Protein AF-A0A7L4LMI0-F1 (afdb_monomer_lite)

Structure (mmCIF, N/CA/C/O backbone):
data_AF-A0A7L4LMI0-F1
#
_entry.id   AF-A0A7L4LMI0-F1
#
loop_
_atom_site.group_PDB
_atom_site.id
_atom_site.type_symbol
_atom_site.label_atom_id
_atom_site.label_alt_id
_atom_site.label_comp_id
_atom_site.label_asym_id
_atom_site.label_entity_id
_atom_site.label_seq_id
_atom_site.pdbx_PDB_ins_code
_atom_site.Cartn_x
_atom_site.Cartn_y
_atom_site.Cartn_z
_atom_site.occupancy
_atom_site.B_iso_or_equiv
_atom_site.auth_seq_id
_atom_site.auth_comp_id
_atom_site.auth_asym_id
_atom_site.auth_atom_id
_atom_site.pdbx_PDB_model_num
ATOM 1 N N . GLY A 1 1 ? 59.676 -3.933 -32.676 1.00 44.56 1 GLY A N 1
ATOM 2 C CA . GLY A 1 1 ? 58.873 -3.847 -31.445 1.00 44.56 1 GLY A CA 1
ATOM 3 C C . GLY A 1 1 ? 57.513 -3.293 -31.792 1.00 44.56 1 GLY A C 1
ATOM 4 O O . GLY A 1 1 ? 57.460 -2.234 -32.392 1.00 44.56 1 GLY A O 1
ATOM 5 N N . ALA A 1 2 ? 56.445 -4.019 -31.471 1.00 40.88 2 ALA A N 1
ATOM 6 C CA . ALA A 1 2 ? 55.072 -3.520 -31.515 1.00 40.88 2 ALA A CA 1
ATOM 7 C C . ALA A 1 2 ? 54.235 -4.390 -30.564 1.00 40.88 2 ALA A C 1
ATOM 9 O O . ALA A 1 2 ? 53.852 -5.507 -30.903 1.00 40.88 2 ALA A O 1
ATOM 10 N N . GLY A 1 3 ? 54.050 -3.921 -29.329 1.00 42.78 3 GLY A N 1
ATOM 11 C CA . GLY A 1 3 ? 53.173 -4.554 -28.347 1.00 42.78 3 GLY A CA 1
ATOM 12 C C . GLY A 1 3 ? 51.749 -4.038 -28.526 1.00 42.78 3 GLY A C 1
ATOM 13 O O . GLY A 1 3 ? 51.513 -2.842 -28.385 1.00 42.78 3 GLY A O 1
ATOM 14 N N . SER A 1 4 ? 50.814 -4.933 -28.849 1.00 49.94 4 SER A N 1
ATOM 15 C CA . SER A 1 4 ? 49.375 -4.635 -28.869 1.00 49.94 4 SER A CA 1
ATOM 16 C C . SER A 1 4 ? 48.861 -4.319 -27.456 1.00 49.94 4 SER A C 1
ATOM 18 O O . SER A 1 4 ? 49.216 -5.044 -26.519 1.00 49.94 4 SER A O 1
ATOM 20 N N . PRO A 1 5 ? 47.997 -3.304 -27.267 1.00 54.97 5 PRO A N 1
ATOM 21 C CA . PRO A 1 5 ? 47.367 -3.062 -25.979 1.00 54.97 5 PRO A CA 1
ATOM 22 C C . PRO A 1 5 ? 46.289 -4.126 -25.748 1.00 54.97 5 PRO A C 1
ATOM 24 O O . PRO A 1 5 ? 45.296 -4.199 -26.469 1.00 54.97 5 PRO A O 1
ATOM 27 N N . ARG A 1 6 ? 46.496 -4.982 -24.740 1.00 55.88 6 ARG A N 1
ATOM 28 C CA . ARG A 1 6 ? 45.463 -5.905 -24.255 1.00 55.88 6 ARG A CA 1
ATOM 29 C C . ARG A 1 6 ? 44.271 -5.081 -23.772 1.00 55.88 6 ARG A C 1
ATOM 31 O O . ARG A 1 6 ? 44.407 -4.295 -22.834 1.00 55.88 6 ARG A O 1
ATOM 38 N N . GLY A 1 7 ? 43.123 -5.277 -24.416 1.00 49.50 7 GLY A N 1
ATOM 39 C CA . GLY A 1 7 ? 41.838 -4.780 -23.944 1.00 49.50 7 GLY A CA 1
ATOM 40 C C . GLY A 1 7 ? 41.611 -5.230 -22.505 1.00 49.50 7 GLY A C 1
ATOM 41 O O . GLY A 1 7 ? 41.769 -6.405 -22.170 1.00 49.50 7 GLY A O 1
ATOM 42 N N . ARG A 1 8 ? 41.303 -4.266 -21.640 1.00 49.91 8 ARG A N 1
ATOM 43 C CA . ARG A 1 8 ? 40.880 -4.518 -20.264 1.00 49.91 8 ARG A CA 1
ATOM 44 C C . ARG A 1 8 ? 39.568 -5.322 -20.346 1.00 49.91 8 ARG A C 1
ATOM 46 O O . ARG A 1 8 ? 38.683 -4.875 -21.073 1.00 49.91 8 ARG A O 1
ATOM 53 N N . PRO A 1 9 ? 39.423 -6.482 -19.682 1.00 50.00 9 PRO A N 1
ATOM 54 C CA . PRO A 1 9 ? 38.139 -7.171 -19.666 1.00 50.00 9 PRO A CA 1
ATOM 55 C C . PRO A 1 9 ? 37.104 -6.259 -18.997 1.00 50.00 9 PRO A C 1
ATOM 57 O O . PRO A 1 9 ? 37.390 -5.667 -17.952 1.00 50.00 9 PRO A O 1
ATOM 60 N N . GLU A 1 10 ? 35.933 -6.112 -19.621 1.00 52.03 10 GLU A N 1
ATOM 61 C CA . GLU A 1 10 ? 34.788 -5.456 -18.988 1.00 52.03 10 GLU A CA 1
ATOM 62 C C . GLU A 1 10 ? 34.497 -6.131 -17.639 1.00 52.03 10 GLU A C 1
ATOM 64 O O . GLU A 1 10 ? 34.597 -7.361 -17.539 1.00 52.03 10 GLU A O 1
ATOM 69 N N . PRO A 1 11 ? 34.167 -5.370 -16.581 1.00 46.84 11 PRO A N 1
ATOM 70 C CA . PRO A 1 11 ? 33.822 -5.969 -15.306 1.00 46.84 11 PRO A CA 1
ATOM 71 C C . PRO A 1 11 ? 32.571 -6.827 -15.497 1.00 46.84 11 PRO A C 1
ATOM 73 O O . PRO A 1 11 ? 31.502 -6.321 -15.837 1.00 46.84 11 PRO A O 1
ATOM 76 N N . ALA A 1 12 ? 32.718 -8.136 -15.282 1.00 55.22 12 ALA A N 1
ATOM 77 C CA . ALA A 1 12 ? 31.600 -9.061 -15.222 1.00 55.22 12 ALA A CA 1
ATOM 78 C C . ALA A 1 12 ? 30.553 -8.490 -14.257 1.00 55.22 12 ALA A C 1
ATOM 80 O O . ALA A 1 12 ? 30.868 -8.209 -13.099 1.00 55.22 12 ALA A O 1
ATOM 81 N N . LEU A 1 13 ? 29.332 -8.281 -14.757 1.00 54.78 13 LEU A N 1
ATOM 82 C CA . LEU A 1 13 ? 28.176 -7.859 -13.970 1.00 54.78 13 LEU A CA 1
ATOM 83 C C . LEU A 1 13 ? 28.115 -8.713 -12.699 1.00 54.78 13 LEU A C 1
ATOM 85 O O . LEU A 1 13 ? 27.854 -9.915 -12.778 1.00 54.78 13 LEU A O 1
ATOM 89 N N . SER A 1 14 ? 28.387 -8.103 -11.540 1.00 57.66 14 SER A N 1
ATOM 90 C CA . SER A 1 14 ? 28.261 -8.770 -10.245 1.00 57.66 14 SER A CA 1
ATOM 91 C C . SER A 1 14 ? 26.910 -9.484 -10.187 1.00 57.66 14 SER A C 1
ATOM 93 O O . SER A 1 14 ? 25.898 -8.870 -10.552 1.00 57.66 14 SER A O 1
ATOM 95 N N . PRO A 1 15 ? 26.849 -10.756 -9.750 1.00 56.12 15 PRO A N 1
ATOM 96 C CA . PRO A 1 15 ? 25.580 -11.455 -9.640 1.00 56.12 15 PRO A CA 1
ATOM 97 C C . PRO A 1 15 ? 24.647 -10.607 -8.774 1.00 56.12 15 PRO A C 1
ATOM 99 O O . PRO A 1 15 ? 25.006 -10.240 -7.652 1.00 56.12 15 PRO A O 1
ATOM 102 N N . ARG A 1 16 ? 23.478 -10.236 -9.322 1.00 58.12 16 ARG A N 1
ATOM 103 C CA . ARG A 1 16 ? 22.466 -9.470 -8.581 1.00 58.12 16 ARG A CA 1
ATOM 104 C C . ARG A 1 16 ? 22.250 -10.164 -7.239 1.00 58.12 16 ARG A C 1
ATOM 106 O O . ARG A 1 16 ? 22.107 -11.388 -7.200 1.00 58.12 16 ARG A O 1
ATOM 113 N N . SER A 1 17 ? 22.265 -9.390 -6.157 1.00 68.38 17 SER A N 1
ATOM 114 C CA . SER A 1 17 ? 22.074 -9.927 -4.813 1.00 68.38 17 SER A CA 1
ATOM 115 C C . SER A 1 17 ? 20.792 -10.780 -4.761 1.00 68.38 17 SER A C 1
ATOM 117 O O . SER A 1 17 ? 19.828 -10.476 -5.475 1.00 68.38 17 SER A O 1
ATOM 119 N N . PRO A 1 18 ? 20.737 -11.855 -3.952 1.00 65.06 18 PRO A N 1
ATOM 120 C CA . PRO A 1 18 ? 19.549 -12.708 -3.845 1.00 65.06 18 PRO A CA 1
ATOM 121 C C . PRO A 1 18 ? 18.249 -11.926 -3.588 1.00 65.06 18 PRO A C 1
ATOM 123 O O . PRO A 1 18 ? 17.182 -12.312 -4.054 1.00 65.06 18 PRO A O 1
ATOM 126 N N . GLN A 1 19 ? 18.345 -10.787 -2.902 1.00 60.62 19 GLN A N 1
ATOM 127 C CA . GLN A 1 19 ? 17.244 -9.870 -2.622 1.00 60.62 19 GLN A CA 1
ATOM 128 C C . GLN A 1 19 ? 16.732 -9.173 -3.890 1.00 60.62 19 GLN A C 1
ATOM 130 O O . GLN A 1 19 ? 15.522 -9.096 -4.099 1.00 60.62 19 GLN A O 1
ATOM 135 N N . ASN A 1 20 ? 17.636 -8.720 -4.764 1.00 70.56 20 ASN A N 1
ATOM 136 C CA . ASN A 1 20 ? 17.261 -8.157 -6.060 1.00 70.56 20 ASN A CA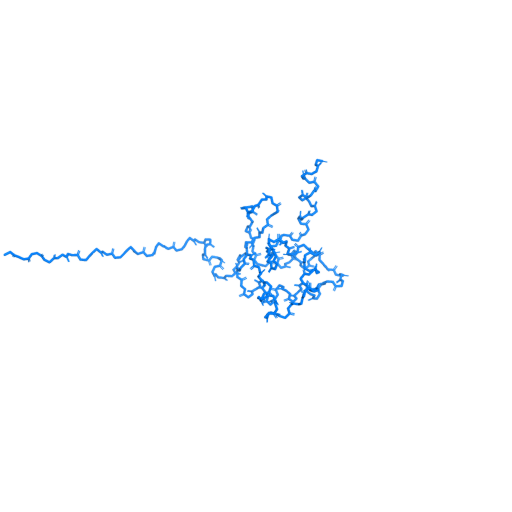 1
ATOM 137 C C . ASN A 1 20 ? 16.604 -9.222 -6.939 1.00 70.56 20 ASN A C 1
ATOM 139 O O . ASN A 1 20 ? 15.598 -8.936 -7.575 1.00 70.56 20 ASN A O 1
ATOM 143 N N . ARG A 1 21 ? 17.080 -10.472 -6.880 1.00 75.88 21 ARG A N 1
ATOM 144 C CA . ARG A 1 21 ? 16.447 -11.589 -7.592 1.00 75.88 21 ARG A CA 1
ATOM 145 C C . ARG A 1 21 ? 15.008 -11.839 -7.124 1.00 75.88 21 ARG A C 1
ATOM 147 O O . ARG A 1 21 ? 14.120 -11.940 -7.957 1.00 75.88 21 ARG A O 1
ATOM 154 N N . LEU A 1 22 ? 14.748 -11.878 -5.815 1.00 75.75 22 LEU A N 1
ATOM 155 C CA . LEU A 1 22 ? 13.385 -12.066 -5.289 1.00 75.75 22 LEU A CA 1
ATOM 156 C C . LEU A 1 22 ? 12.431 -10.933 -5.696 1.00 75.75 22 LEU A C 1
ATOM 158 O O . LEU A 1 22 ? 11.231 -11.160 -5.869 1.00 75.75 22 LEU A O 1
ATOM 162 N N . ARG A 1 23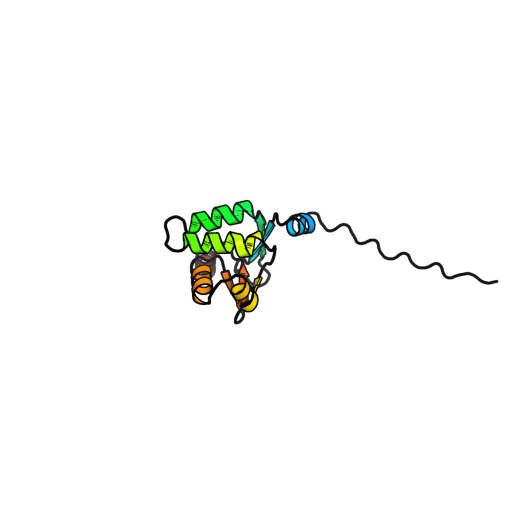 ? 12.950 -9.709 -5.828 1.00 75.75 23 ARG A N 1
ATOM 163 C CA . ARG A 1 23 ? 12.186 -8.558 -6.315 1.00 75.75 23 ARG A CA 1
ATOM 164 C C . ARG A 1 23 ? 11.926 -8.653 -7.819 1.00 75.75 23 ARG A C 1
ATOM 166 O O . ARG A 1 23 ? 10.794 -8.423 -8.232 1.00 75.75 23 ARG A O 1
ATOM 173 N N . ASP A 1 24 ? 12.940 -9.025 -8.599 1.00 74.25 24 ASP A N 1
ATOM 174 C CA . ASP A 1 24 ? 12.855 -9.215 -10.053 1.00 74.25 24 ASP A CA 1
ATOM 175 C C . ASP A 1 24 ? 11.885 -10.355 -10.416 1.00 74.25 24 ASP A C 1
ATOM 177 O O . ASP A 1 24 ? 11.124 -10.247 -11.371 1.00 74.25 24 ASP A O 1
ATOM 181 N N . GLU A 1 25 ? 11.842 -11.414 -9.603 1.00 82.81 25 GLU A N 1
ATOM 182 C CA . GLU A 1 25 ? 10.868 -12.514 -9.694 1.00 82.81 25 GLU A CA 1
ATOM 183 C C . GLU A 1 25 ? 9.458 -12.113 -9.212 1.00 82.81 25 GLU A C 1
ATOM 185 O O . GLU A 1 25 ? 8.545 -12.936 -9.196 1.00 82.81 25 GLU A O 1
ATOM 190 N N . GLY A 1 26 ? 9.264 -10.871 -8.757 1.00 79.50 26 GLY A N 1
ATOM 191 C CA . GLY A 1 26 ? 7.972 -10.369 -8.292 1.00 79.50 26 GLY A CA 1
ATOM 192 C C . GLY A 1 26 ? 7.494 -10.978 -6.970 1.00 79.50 26 GLY A C 1
ATOM 193 O O . GLY A 1 26 ? 6.332 -10.793 -6.607 1.00 79.50 26 GLY A O 1
ATOM 194 N N . ARG A 1 27 ? 8.360 -11.657 -6.211 1.00 86.69 27 ARG A N 1
ATOM 195 C CA . ARG A 1 27 ? 7.990 -12.382 -4.981 1.00 86.69 27 ARG A CA 1
ATOM 196 C C . ARG A 1 27 ? 7.935 -11.498 -3.743 1.00 86.69 27 ARG A C 1
ATOM 198 O O . ARG A 1 27 ? 7.237 -11.836 -2.788 1.00 86.69 27 ARG A O 1
ATOM 205 N N . VAL A 1 28 ? 8.646 -10.373 -3.754 1.00 89.81 28 VAL A N 1
ATOM 206 C CA . VAL A 1 28 ? 8.654 -9.398 -2.654 1.00 89.81 28 VAL A CA 1
ATOM 207 C C . VAL A 1 28 ? 8.219 -8.010 -3.111 1.00 89.81 28 VAL A C 1
ATOM 209 O O . VAL A 1 28 ? 8.339 -7.657 -4.285 1.00 89.81 28 VAL A O 1
ATOM 212 N N . ARG A 1 29 ? 7.706 -7.212 -2.176 1.00 90.50 29 ARG A N 1
ATOM 213 C CA . ARG A 1 29 ? 7.404 -5.790 -2.350 1.00 90.50 29 ARG A CA 1
ATOM 214 C C . ARG A 1 29 ? 8.153 -4.970 -1.315 1.00 90.50 29 ARG A C 1
ATOM 216 O O . ARG A 1 29 ? 8.370 -5.420 -0.189 1.00 90.50 29 ARG A O 1
ATOM 223 N N . LEU A 1 30 ? 8.539 -3.771 -1.731 1.00 90.25 30 LEU A N 1
ATOM 224 C CA . LEU A 1 30 ? 8.992 -2.732 -0.822 1.00 90.25 30 LEU A CA 1
ATOM 225 C C . LEU A 1 30 ? 7.768 -1.931 -0.386 1.00 90.25 30 LEU A C 1
ATOM 227 O O . LEU A 1 30 ? 6.920 -1.611 -1.217 1.00 90.25 30 LEU A O 1
ATOM 231 N N . LEU A 1 31 ? 7.685 -1.625 0.902 1.00 90.12 31 LEU A N 1
ATOM 232 C CA . LEU A 1 31 ? 6.625 -0.814 1.488 1.00 90.12 31 LEU A CA 1
ATOM 233 C C . LEU A 1 31 ? 7.235 0.370 2.219 1.00 90.12 31 LEU A C 1
ATOM 235 O O . LEU A 1 31 ? 8.230 0.212 2.923 1.00 90.12 31 LEU A O 1
ATOM 239 N N . HIS A 1 32 ? 6.600 1.528 2.126 1.00 89.44 32 HIS A N 1
ATOM 240 C CA . HIS A 1 32 ? 6.954 2.673 2.946 1.00 89.44 32 HIS A CA 1
ATOM 241 C C . HIS A 1 32 ? 6.312 2.549 4.337 1.00 89.44 32 HIS A C 1
ATOM 243 O O . HIS A 1 32 ? 5.103 2.337 4.466 1.00 89.44 32 HIS A O 1
ATOM 249 N N . LEU A 1 33 ? 7.122 2.688 5.388 1.00 84.00 33 LEU A N 1
ATOM 250 C CA . LEU A 1 33 ? 6.705 2.497 6.783 1.00 84.00 33 LEU A CA 1
ATOM 251 C C . LEU A 1 33 ? 6.150 3.772 7.432 1.00 84.00 33 LEU A C 1
ATOM 253 O O . LEU A 1 33 ? 5.554 3.704 8.503 1.00 84.00 33 LEU A O 1
ATOM 257 N N . GLY A 1 34 ? 6.322 4.934 6.797 1.00 75.81 34 GLY A N 1
ATOM 258 C CA . GLY A 1 34 ? 5.804 6.209 7.308 1.00 75.81 34 GLY A CA 1
ATOM 259 C C . GLY A 1 34 ? 6.654 6.842 8.416 1.00 75.81 34 GLY A C 1
ATOM 260 O O . GLY A 1 34 ? 6.172 7.743 9.094 1.00 75.81 34 GLY A O 1
ATOM 261 N N . LEU A 1 35 ? 7.901 6.391 8.592 1.00 74.56 35 LEU A N 1
ATOM 262 C CA . LEU A 1 35 ? 8.853 6.865 9.609 1.00 74.56 35 LEU A CA 1
ATOM 263 C C . LEU A 1 35 ? 10.018 7.655 8.976 1.00 74.56 35 LEU A C 1
ATOM 265 O O . LEU A 1 35 ? 11.176 7.463 9.330 1.00 74.56 35 LEU A O 1
ATOM 269 N N . GLY A 1 36 ? 9.704 8.520 8.008 1.00 72.31 36 GLY A N 1
ATOM 270 C CA . GLY A 1 36 ? 10.685 9.203 7.154 1.00 72.31 36 GLY A CA 1
ATOM 271 C C . GLY A 1 36 ? 10.822 8.550 5.775 1.00 72.31 36 GLY A C 1
ATOM 272 O O . GLY A 1 36 ? 10.354 7.432 5.576 1.00 72.31 36 GLY A O 1
ATOM 273 N N . ALA A 1 37 ? 11.436 9.271 4.828 1.00 70.50 37 ALA A N 1
ATOM 274 C CA . ALA A 1 37 ? 11.465 8.912 3.403 1.00 70.50 37 ALA A CA 1
ATOM 275 C C . ALA A 1 37 ? 12.183 7.583 3.100 1.00 70.50 37 ALA A C 1
ATOM 277 O O . ALA A 1 37 ? 11.814 6.886 2.158 1.00 70.50 37 ALA A O 1
ATOM 278 N N . ASP A 1 38 ? 13.160 7.209 3.931 1.00 79.12 38 ASP A N 1
ATOM 279 C CA . ASP A 1 38 ? 13.990 6.013 3.733 1.00 79.12 38 ASP A CA 1
ATOM 280 C C . ASP A 1 38 ? 13.548 4.817 4.593 1.00 79.12 38 ASP A C 1
ATOM 282 O O . ASP A 1 38 ? 14.179 3.757 4.587 1.00 79.12 38 ASP A O 1
ATOM 286 N N . ALA A 1 39 ? 12.454 4.955 5.348 1.00 85.00 39 ALA A N 1
ATOM 287 C CA . ALA A 1 39 ? 11.937 3.884 6.187 1.00 85.00 39 ALA A CA 1
ATOM 288 C C . ALA A 1 39 ? 11.158 2.872 5.334 1.00 85.00 39 ALA A C 1
ATOM 290 O O . ALA A 1 39 ? 9.938 2.978 5.171 1.00 85.00 39 ALA A O 1
ATOM 291 N N . LEU A 1 40 ? 11.876 1.888 4.789 1.00 87.00 40 LEU A N 1
ATOM 292 C CA . LEU A 1 40 ? 11.324 0.844 3.928 1.00 87.00 40 LEU A CA 1
ATOM 293 C C . LEU A 1 40 ? 11.243 -0.513 4.635 1.00 87.00 40 LEU A C 1
ATOM 295 O O . LEU A 1 40 ? 12.146 -0.913 5.367 1.00 87.00 40 LEU A O 1
ATOM 299 N N . GLY A 1 41 ? 10.166 -1.249 4.368 1.00 87.06 41 GLY A N 1
ATOM 300 C CA . GLY A 1 41 ? 9.990 -2.649 4.745 1.00 87.06 41 GLY A CA 1
ATOM 301 C C . GLY A 1 41 ? 9.983 -3.560 3.521 1.00 87.06 41 GLY A C 1
ATOM 302 O O . GLY A 1 41 ? 9.546 -3.157 2.445 1.00 87.06 41 GLY A O 1
ATOM 303 N N . VAL A 1 42 ? 10.436 -4.803 3.691 1.00 89.62 42 VAL A N 1
ATOM 304 C CA . VAL A 1 42 ? 10.344 -5.858 2.671 1.00 89.62 42 VAL A CA 1
ATOM 305 C C . VAL A 1 42 ? 9.283 -6.859 3.106 1.00 89.62 42 VAL A C 1
ATOM 307 O O . VAL A 1 42 ? 9.308 -7.337 4.238 1.00 89.62 42 VAL A O 1
ATOM 310 N N . VAL A 1 43 ? 8.363 -7.200 2.209 1.00 90.75 43 VAL A N 1
ATOM 311 C CA . VAL A 1 43 ? 7.289 -8.169 2.466 1.00 90.75 43 VAL A CA 1
ATOM 312 C C . VAL A 1 43 ? 7.158 -9.124 1.286 1.00 90.75 43 VAL A C 1
ATOM 314 O O . VAL A 1 43 ? 7.429 -8.728 0.153 1.00 90.75 43 VAL A O 1
ATOM 317 N N . SER A 1 44 ? 6.727 -10.367 1.503 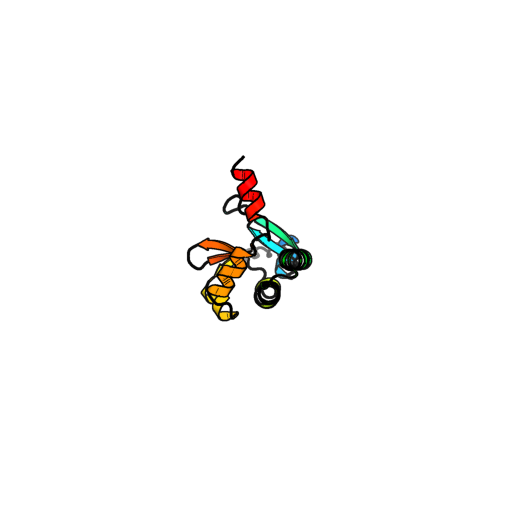1.00 91.44 44 SER A N 1
ATOM 318 C CA . SER A 1 44 ? 6.309 -11.207 0.377 1.00 91.44 44 SER A CA 1
ATOM 319 C C . SER A 1 44 ? 5.008 -10.673 -0.229 1.00 91.44 44 SER A C 1
ATOM 321 O O . SER A 1 44 ? 4.144 -10.151 0.479 1.00 91.44 44 SER A O 1
ATOM 323 N N . LEU A 1 45 ? 4.850 -10.801 -1.548 1.00 91.25 45 LEU A N 1
ATOM 324 C CA . LEU A 1 45 ? 3.626 -10.381 -2.236 1.00 91.25 45 LEU A CA 1
ATOM 325 C C . LEU A 1 45 ? 2.391 -11.109 -1.680 1.00 91.25 45 LEU A C 1
ATOM 327 O O . LEU A 1 45 ? 1.346 -10.493 -1.486 1.00 91.25 45 LEU A O 1
ATOM 331 N N . GLU A 1 46 ? 2.531 -12.404 -1.400 1.00 92.75 46 GLU A N 1
ATOM 332 C CA . GLU A 1 46 ? 1.475 -13.246 -0.834 1.00 92.75 46 GLU A CA 1
ATOM 333 C C . GLU A 1 46 ? 0.999 -12.722 0.525 1.00 92.75 46 GLU A C 1
ATOM 335 O O . GLU A 1 46 ? -0.187 -12.435 0.694 1.00 92.75 46 GLU A O 1
ATOM 340 N N . LEU A 1 47 ? 1.931 -12.505 1.460 1.00 91.31 47 LEU A N 1
ATOM 341 C CA . LEU A 1 47 ? 1.605 -11.997 2.791 1.00 91.31 47 LEU A CA 1
ATOM 342 C C . LEU A 1 47 ? 1.005 -10.592 2.711 1.00 91.31 47 LEU A C 1
ATOM 344 O O . LEU A 1 47 ? 0.047 -10.281 3.417 1.00 91.31 47 LEU A O 1
ATOM 348 N N . TYR A 1 48 ? 1.543 -9.739 1.835 1.00 93.69 48 TYR A N 1
ATOM 349 C CA . TYR A 1 48 ? 0.995 -8.403 1.633 1.00 93.69 48 TYR A CA 1
ATOM 350 C C . TYR A 1 48 ? -0.457 -8.453 1.160 1.00 93.69 48 TYR A C 1
ATOM 352 O O . TYR A 1 48 ? -1.312 -7.773 1.725 1.00 93.69 48 TYR A O 1
ATOM 360 N N . ARG A 1 49 ? -0.748 -9.297 0.162 1.00 94.81 49 ARG A N 1
ATOM 361 C CA . ARG A 1 49 ? -2.099 -9.500 -0.365 1.00 94.81 49 ARG A CA 1
ATOM 362 C C . ARG A 1 49 ? -3.052 -9.985 0.724 1.00 94.81 49 ARG A C 1
ATOM 364 O O . ARG A 1 49 ? -4.134 -9.419 0.868 1.00 94.81 49 ARG A O 1
ATOM 371 N N . GLU A 1 50 ? -2.650 -10.997 1.492 1.00 94.50 50 GLU A N 1
ATOM 372 C CA . GLU A 1 50 ? -3.448 -11.549 2.591 1.00 94.50 50 GLU A CA 1
ATOM 373 C C . GLU A 1 50 ? -3.812 -10.458 3.607 1.00 94.50 50 GLU A C 1
ATOM 375 O O . GLU A 1 50 ? -4.991 -10.248 3.901 1.00 94.50 50 GLU A O 1
ATOM 380 N N . LYS A 1 51 ? -2.818 -9.708 4.102 1.00 92.69 51 LYS A N 1
ATOM 381 C CA . LYS A 1 51 ? -3.047 -8.665 5.112 1.00 92.69 51 LYS A CA 1
ATOM 382 C C . LYS A 1 51 ? -3.835 -7.479 4.569 1.00 92.69 51 LYS A C 1
ATOM 384 O O . LYS A 1 51 ? -4.688 -6.952 5.281 1.00 92.69 51 LYS A O 1
ATOM 389 N N . ALA A 1 52 ? -3.600 -7.080 3.320 1.00 93.88 52 ALA A N 1
ATOM 390 C CA . ALA A 1 52 ? -4.354 -6.013 2.673 1.00 93.88 52 ALA A CA 1
ATOM 391 C C . ALA A 1 52 ? -5.840 -6.364 2.536 1.00 93.88 52 ALA A C 1
ATOM 393 O O . ALA A 1 52 ? -6.686 -5.534 2.858 1.00 93.88 52 ALA A O 1
ATOM 394 N N . LEU A 1 53 ? -6.165 -7.592 2.118 1.00 95.50 53 LEU A N 1
ATOM 395 C CA . LEU A 1 53 ? -7.551 -8.051 2.013 1.00 95.50 53 LEU A CA 1
ATOM 396 C C . LEU A 1 53 ? -8.200 -8.224 3.390 1.00 95.50 53 LEU A C 1
ATOM 398 O O . LEU A 1 53 ? -9.327 -7.775 3.584 1.00 95.50 53 LEU A O 1
ATOM 402 N N . ALA A 1 54 ? -7.483 -8.796 4.361 1.00 93.19 54 ALA A N 1
ATOM 403 C CA . ALA A 1 54 ? -7.979 -8.942 5.728 1.00 93.19 54 ALA A CA 1
ATOM 404 C C . ALA A 1 54 ? -8.329 -7.586 6.369 1.00 93.19 54 ALA A C 1
ATOM 406 O O . ALA A 1 54 ? -9.333 -7.478 7.069 1.00 93.19 54 ALA A O 1
ATOM 407 N N . ALA A 1 55 ? -7.551 -6.535 6.090 1.00 90.94 55 ALA A N 1
ATOM 408 C CA . ALA A 1 55 ? -7.779 -5.194 6.632 1.00 90.94 55 ALA A CA 1
ATOM 409 C C . ALA A 1 55 ? -9.068 -4.517 6.128 1.00 90.94 55 ALA A C 1
ATOM 411 O O . ALA A 1 55 ? -9.535 -3.560 6.748 1.00 90.94 55 ALA A O 1
ATOM 412 N N . VAL A 1 56 ? -9.636 -4.980 5.010 1.00 93.38 56 VAL A N 1
ATOM 413 C CA . VAL A 1 56 ? -10.839 -4.392 4.394 1.00 93.38 56 VAL A CA 1
ATOM 414 C C . VAL A 1 56 ? -11.990 -5.381 4.225 1.00 93.38 56 VAL A C 1
ATOM 416 O O . VAL A 1 56 ? -12.998 -5.021 3.611 1.00 93.38 56 VAL A O 1
ATOM 419 N N . ALA A 1 57 ? -11.859 -6.594 4.763 1.00 94.88 57 ALA A N 1
ATOM 420 C CA . ALA A 1 57 ? -12.860 -7.647 4.650 1.00 94.88 57 ALA A CA 1
ATOM 421 C C . ALA A 1 57 ? -14.229 -7.175 5.167 1.00 94.88 57 ALA A C 1
ATOM 423 O O . ALA A 1 57 ? -14.331 -6.580 6.243 1.00 94.88 57 ALA A O 1
ATOM 424 N N . GLY A 1 58 ? -15.282 -7.404 4.379 1.00 95.12 58 GLY A N 1
ATOM 425 C CA . GLY A 1 58 ? -16.651 -7.002 4.722 1.00 95.12 58 GLY A CA 1
ATOM 426 C C . GLY A 1 58 ? -16.926 -5.497 4.620 1.00 95.12 58 GLY A C 1
ATOM 427 O O . GLY A 1 58 ? -18.023 -5.047 4.947 1.00 95.12 58 GLY A O 1
ATOM 428 N N . THR A 1 59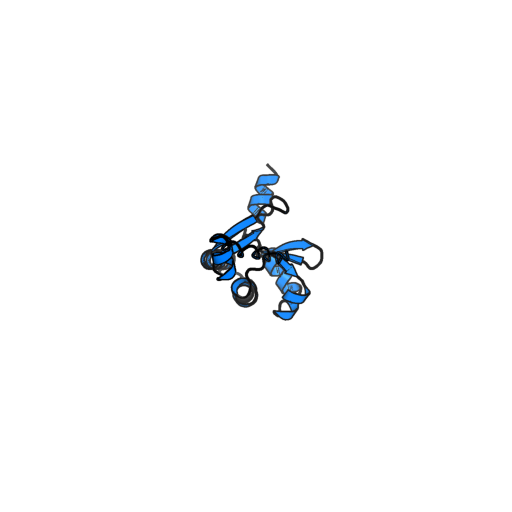 ? -15.962 -4.697 4.154 1.00 94.69 59 THR A N 1
ATOM 429 C CA . THR A 1 59 ? -16.166 -3.266 3.896 1.00 94.69 59 THR A CA 1
ATOM 430 C C . THR A 1 59 ? -16.490 -3.014 2.419 1.00 94.69 59 THR A C 1
ATOM 432 O O . THR A 1 59 ? -16.053 -3.775 1.553 1.00 94.69 59 THR A O 1
ATOM 435 N N . PRO A 1 60 ? -17.135 -1.883 2.068 1.00 95.75 60 PRO A N 1
ATOM 436 C CA . PRO A 1 60 ? -17.361 -1.508 0.666 1.00 95.75 60 PRO A CA 1
ATOM 437 C C . PRO A 1 60 ? -16.081 -1.352 -0.178 1.00 95.75 60 PRO A C 1
ATOM 439 O O . PRO A 1 60 ? -16.152 -1.266 -1.401 1.00 95.75 60 PRO A O 1
ATOM 442 N N . ARG A 1 61 ? -14.901 -1.293 0.458 1.00 94.50 61 ARG A N 1
ATOM 443 C CA . ARG A 1 61 ? -13.604 -1.112 -0.212 1.00 94.50 61 ARG A CA 1
ATOM 444 C C . ARG A 1 61 ? -12.982 -2.421 -0.688 1.00 94.50 61 ARG A C 1
ATOM 446 O O . ARG A 1 61 ? -12.028 -2.369 -1.458 1.00 94.50 61 ARG A O 1
ATOM 453 N N . GLU A 1 62 ? -13.497 -3.575 -0.267 1.00 96.25 62 GLU A N 1
ATOM 454 C CA . GLU A 1 62 ? -12.877 -4.877 -0.540 1.00 96.25 62 GLU A CA 1
ATOM 455 C C . GLU A 1 62 ? -12.668 -5.129 -2.043 1.00 96.25 62 GLU A C 1
ATOM 457 O O . GLU A 1 62 ? -11.574 -5.506 -2.467 1.00 96.25 62 GLU A O 1
ATOM 462 N N . GLY A 1 63 ? -13.681 -4.841 -2.869 1.00 97.81 63 GLY A N 1
ATOM 463 C CA . GLY A 1 63 ? -13.590 -5.004 -4.324 1.00 97.81 63 GLY A CA 1
ATOM 464 C C . GLY A 1 63 ? -12.559 -4.077 -4.978 1.00 97.81 63 GLY A C 1
ATOM 465 O O . GLY A 1 63 ? -11.824 -4.498 -5.871 1.00 97.81 63 GLY A O 1
ATOM 466 N N . LEU A 1 64 ? -12.459 -2.832 -4.503 1.00 98.00 64 LEU A N 1
ATOM 467 C CA . LEU A 1 64 ? -11.454 -1.875 -4.970 1.00 98.00 64 LEU A CA 1
ATOM 468 C C . LEU A 1 64 ? -10.037 -2.336 -4.607 1.00 98.00 64 LEU A C 1
ATOM 470 O O . LEU A 1 64 ? -9.153 -2.330 -5.460 1.00 98.00 64 LEU A O 1
ATOM 474 N N . VAL A 1 65 ? -9.823 -2.761 -3.360 1.00 97.31 65 VAL A N 1
ATOM 475 C CA . VAL A 1 65 ? -8.509 -3.225 -2.894 1.00 97.31 65 VAL A CA 1
ATOM 476 C C . VAL A 1 65 ? -8.076 -4.475 -3.649 1.00 97.31 65 VAL A C 1
ATOM 478 O O . VAL A 1 65 ? -6.932 -4.542 -4.087 1.00 97.31 65 VAL A O 1
ATOM 481 N N . ARG A 1 66 ? -8.984 -5.430 -3.885 1.00 97.75 66 ARG A N 1
ATOM 482 C CA . ARG A 1 66 ? -8.692 -6.613 -4.707 1.00 97.75 66 ARG A CA 1
ATOM 483 C C . ARG A 1 66 ? -8.232 -6.217 -6.111 1.00 97.75 66 ARG A C 1
ATOM 485 O O . ARG A 1 66 ? -7.165 -6.647 -6.537 1.00 97.75 66 ARG A O 1
ATOM 492 N N . ARG A 1 67 ? -8.969 -5.315 -6.774 1.00 97.88 67 ARG A N 1
ATOM 493 C CA . ARG A 1 67 ? -8.605 -4.792 -8.101 1.00 97.88 67 ARG A CA 1
ATOM 494 C C . ARG A 1 67 ? -7.229 -4.123 -8.100 1.00 97.88 67 ARG A C 1
ATOM 496 O O . ARG A 1 67 ? -6.441 -4.373 -9.003 1.00 97.88 67 ARG A O 1
ATOM 503 N N . PHE A 1 68 ? -6.923 -3.305 -7.095 1.00 97.38 68 PHE A N 1
ATOM 504 C CA . PHE A 1 68 ? -5.613 -2.659 -6.957 1.00 97.38 68 PHE A CA 1
ATOM 505 C C . PHE A 1 68 ? -4.472 -3.664 -6.771 1.00 97.38 68 PHE A C 1
ATOM 507 O O . PHE A 1 68 ? -3.437 -3.558 -7.432 1.00 97.38 68 PHE A O 1
ATOM 514 N N . LEU A 1 69 ? -4.670 -4.673 -5.923 1.00 95.94 69 LEU A N 1
ATOM 515 C CA . LEU A 1 69 ? -3.677 -5.722 -5.704 1.00 95.94 69 LEU A CA 1
ATOM 516 C C . LEU A 1 69 ? -3.400 -6.520 -6.985 1.00 95.94 69 LEU A C 1
ATOM 518 O O . LEU A 1 69 ? -2.246 -6.852 -7.242 1.00 95.94 69 LEU A O 1
ATOM 522 N N . ASP A 1 70 ? -4.428 -6.795 -7.787 1.00 95.56 70 ASP A N 1
ATOM 523 C CA . ASP A 1 70 ? -4.304 -7.554 -9.037 1.00 95.56 70 ASP A CA 1
ATOM 524 C C . ASP A 1 70 ? -3.688 -6.724 -10.171 1.00 95.56 70 ASP A C 1
ATOM 526 O O . ASP A 1 70 ? -2.731 -7.157 -10.809 1.00 95.56 70 ASP A O 1
ATOM 530 N N . ALA A 1 71 ? -4.209 -5.519 -10.412 1.00 94.31 71 ALA A N 1
ATOM 531 C CA . ALA A 1 71 ? -3.833 -4.709 -11.568 1.00 94.31 71 ALA A CA 1
ATOM 532 C C . ALA A 1 71 ? -2.527 -3.926 -11.370 1.00 94.31 71 ALA A C 1
ATOM 534 O O . ALA A 1 71 ? -1.802 -3.696 -12.335 1.00 94.31 71 ALA A O 1
ATOM 535 N N . ALA A 1 72 ? -2.225 -3.503 -10.139 1.00 92.94 72 ALA A N 1
ATOM 536 C CA . ALA A 1 72 ? -1.079 -2.643 -9.856 1.00 92.94 72 ALA A CA 1
ATOM 537 C C . ALA A 1 72 ? 0.026 -3.407 -9.120 1.00 92.94 72 ALA A C 1
ATOM 539 O O . ALA A 1 72 ? 1.147 -3.527 -9.615 1.00 92.94 72 ALA A O 1
ATOM 540 N N . VAL A 1 73 ? -0.295 -3.968 -7.950 1.00 92.69 73 VAL A N 1
ATOM 541 C CA . VAL A 1 73 ? 0.725 -4.529 -7.051 1.00 92.69 73 VAL A CA 1
ATOM 542 C C . VAL A 1 73 ? 1.284 -5.844 -7.580 1.00 92.69 73 VAL A C 1
ATOM 544 O O . VAL A 1 73 ? 2.491 -6.046 -7.520 1.00 92.69 73 VAL A O 1
ATOM 547 N N . ALA A 1 74 ? 0.459 -6.747 -8.112 1.00 90.19 74 ALA A N 1
ATOM 548 C CA . ALA A 1 74 ? 0.943 -8.007 -8.677 1.00 90.19 74 ALA A CA 1
ATOM 549 C C . ALA A 1 74 ? 1.712 -7.795 -9.991 1.00 90.19 74 ALA A C 1
ATOM 551 O O . ALA A 1 74 ? 2.709 -8.475 -10.221 1.00 90.19 74 ALA A O 1
ATOM 552 N N . ALA A 1 75 ? 1.294 -6.819 -10.803 1.00 87.56 75 ALA A N 1
ATOM 553 C CA . ALA A 1 75 ? 1.859 -6.554 -12.123 1.00 87.56 75 ALA A CA 1
ATOM 554 C C . ALA A 1 75 ? 3.247 -5.889 -12.097 1.00 87.56 75 ALA A C 1
ATOM 556 O O . ALA A 1 75 ? 4.002 -6.044 -13.055 1.00 87.56 75 ALA A O 1
ATOM 557 N N . SER A 1 76 ? 3.595 -5.156 -11.032 1.00 83.31 76 SER A N 1
ATOM 558 C CA . SER A 1 76 ? 4.886 -4.463 -10.926 1.00 83.31 76 SER A CA 1
ATOM 559 C C . SER A 1 76 ? 5.458 -4.492 -9.498 1.00 83.31 76 SER A C 1
ATOM 561 O O . SER A 1 76 ? 4.710 -4.350 -8.528 1.00 83.31 76 SER A O 1
ATOM 563 N N . PRO A 1 77 ? 6.789 -4.645 -9.323 1.00 83.88 77 PRO A N 1
ATOM 564 C CA . PRO A 1 77 ? 7.471 -4.504 -8.036 1.00 83.88 77 PRO A CA 1
ATOM 565 C C . PRO A 1 77 ? 7.792 -3.034 -7.686 1.00 83.88 77 PRO A C 1
ATOM 567 O O . PRO A 1 77 ? 8.731 -2.760 -6.924 1.00 83.88 77 PRO A O 1
ATOM 570 N N . GLU A 1 78 ? 7.073 -2.085 -8.285 1.00 85.31 78 GLU A N 1
ATOM 571 C CA . GLU A 1 78 ? 7.178 -0.656 -8.001 1.00 85.31 78 GLU A CA 1
ATOM 572 C C . GLU A 1 78 ? 6.795 -0.329 -6.551 1.00 85.31 78 GLU A C 1
ATOM 574 O O . GLU A 1 78 ? 5.865 -0.893 -5.976 1.00 85.31 78 GLU A O 1
ATOM 579 N N . LEU A 1 79 ? 7.555 0.594 -5.956 1.00 87.94 79 LEU A N 1
ATOM 580 C CA . LEU A 1 79 ? 7.321 1.110 -4.604 1.00 87.94 79 LEU A CA 1
ATOM 581 C C . LEU A 1 79 ? 6.365 2.315 -4.617 1.00 87.94 79 LEU A C 1
ATOM 583 O O . LEU A 1 79 ? 5.692 2.571 -3.621 1.00 87.94 79 LEU A O 1
ATOM 587 N N . SER A 1 80 ? 6.305 3.056 -5.726 1.00 92.06 80 SER A N 1
ATOM 588 C CA . SER A 1 80 ? 5.431 4.217 -5.913 1.00 92.06 80 SER A CA 1
ATOM 589 C C . SER A 1 80 ? 4.548 4.073 -7.131 1.00 92.06 80 SER A C 1
ATOM 591 O O . SER A 1 80 ? 4.952 3.461 -8.112 1.00 92.06 80 SER A O 1
ATOM 593 N N . PHE A 1 81 ? 3.409 4.753 -7.095 1.00 94.50 81 PHE A N 1
ATOM 594 C CA . PHE A 1 81 ? 2.504 4.896 -8.220 1.00 94.50 81 PHE A CA 1
ATOM 595 C C . PHE A 1 81 ? 2.308 6.378 -8.531 1.00 94.50 81 PHE A C 1
ATOM 597 O O . PHE A 1 81 ? 1.974 7.162 -7.643 1.00 94.50 81 PHE A O 1
ATOM 604 N N . GLU A 1 82 ? 2.499 6.746 -9.794 1.00 95.56 82 GLU A N 1
ATOM 605 C CA . GLU A 1 82 ? 2.225 8.089 -10.310 1.00 95.56 82 GLU A CA 1
ATOM 606 C C . GLU A 1 82 ? 0.784 8.183 -10.831 1.00 95.56 82 GLU A C 1
ATOM 608 O O . GLU A 1 82 ? 0.207 7.193 -11.288 1.00 95.56 82 GLU A O 1
ATOM 613 N N . GLN A 1 83 ? 0.199 9.382 -10.829 1.00 95.62 83 GLN A N 1
ATOM 614 C CA . GLN A 1 83 ? -1.190 9.605 -11.250 1.00 95.62 83 GLN A CA 1
ATOM 615 C C . GLN A 1 83 ? -1.464 9.113 -12.676 1.00 95.62 83 GLN A C 1
ATOM 617 O O . GLN A 1 83 ? -2.504 8.502 -12.919 1.00 95.62 83 GLN A O 1
ATOM 622 N N . GLY A 1 84 ? -0.531 9.337 -13.608 1.00 95.75 84 GLY A N 1
ATOM 623 C CA . GLY A 1 84 ? -0.642 8.828 -14.978 1.00 95.75 84 GLY A CA 1
ATOM 624 C C . GLY A 1 84 ? -0.783 7.306 -15.005 1.00 95.75 84 GLY A C 1
ATOM 625 O O . GLY A 1 84 ? -1.729 6.783 -15.590 1.00 95.75 84 GLY A O 1
ATOM 626 N N . ARG A 1 85 ? 0.077 6.605 -14.255 1.00 94.00 85 ARG A N 1
ATOM 627 C CA . ARG A 1 85 ? 0.052 5.143 -14.153 1.00 94.00 85 ARG A CA 1
ATOM 628 C C . ARG A 1 85 ? -1.231 4.622 -13.508 1.00 94.00 85 ARG A C 1
ATOM 630 O O . ARG A 1 85 ? -1.797 3.639 -13.974 1.00 94.00 85 ARG A O 1
ATOM 637 N N . MET A 1 86 ? -1.718 5.283 -12.458 1.00 95.94 86 MET A N 1
ATOM 638 C CA . MET A 1 86 ? -2.987 4.917 -11.821 1.00 95.94 86 MET A CA 1
ATOM 639 C C . MET A 1 86 ? -4.158 5.023 -12.806 1.00 95.94 86 MET A C 1
ATOM 641 O O . MET A 1 86 ? -4.976 4.108 -12.873 1.00 95.94 86 MET A O 1
ATOM 645 N N . ARG A 1 87 ? -4.194 6.078 -13.629 1.00 96.50 87 ARG A N 1
ATOM 646 C CA . ARG A 1 87 ? -5.220 6.256 -14.669 1.00 96.50 87 ARG A CA 1
ATOM 647 C C . ARG A 1 87 ? -5.129 5.207 -15.775 1.00 96.50 87 ARG A C 1
ATOM 649 O O . ARG A 1 87 ? -6.161 4.675 -16.167 1.00 96.50 87 ARG A O 1
ATOM 656 N N . GLU A 1 88 ? -3.925 4.872 -16.240 1.00 96.19 88 GLU A N 1
ATOM 657 C CA . GLU A 1 88 ? -3.707 3.789 -17.218 1.00 96.19 88 GLU A CA 1
ATOM 658 C C . GLU A 1 88 ? -4.234 2.440 -16.718 1.00 96.19 88 GLU A C 1
ATOM 660 O O . GLU A 1 88 ? -4.786 1.656 -17.485 1.00 96.19 88 GLU A O 1
ATOM 665 N N . LEU A 1 89 ? -4.085 2.181 -15.419 1.00 94.81 89 LEU A N 1
ATOM 666 C CA . LEU A 1 89 ? -4.591 0.981 -14.756 1.00 94.81 89 LEU A CA 1
ATOM 667 C C . LEU A 1 89 ? -6.096 1.058 -14.424 1.00 94.81 89 LEU A C 1
ATOM 669 O O . LEU A 1 89 ? -6.642 0.121 -13.841 1.00 94.81 89 LEU A O 1
ATOM 673 N N . GLY A 1 90 ? -6.771 2.154 -14.786 1.00 96.94 90 GLY A N 1
ATOM 674 C CA . GLY A 1 90 ? -8.207 2.345 -14.586 1.00 96.94 90 GLY A CA 1
ATOM 675 C C . GLY A 1 90 ? -8.609 2.794 -13.179 1.00 96.94 90 GLY A C 1
ATOM 676 O O . GLY A 1 90 ? -9.757 2.588 -12.788 1.00 96.94 90 GLY A O 1
ATOM 677 N N . PHE A 1 91 ? -7.693 3.381 -12.404 1.00 97.31 91 PHE A N 1
ATOM 678 C CA . PHE A 1 91 ? -7.995 3.978 -11.101 1.00 97.31 91 PHE A CA 1
ATOM 679 C C . PHE A 1 91 ? -8.204 5.487 -11.228 1.00 97.31 91 PHE A C 1
ATOM 681 O O . PHE A 1 91 ? -7.304 6.238 -11.608 1.00 97.31 91 PHE A O 1
ATOM 688 N N . GLU A 1 92 ? -9.403 5.935 -10.867 1.00 96.81 92 GLU A N 1
ATOM 689 C CA . GLU A 1 92 ? -9.766 7.353 -10.827 1.00 96.81 92 GLU A CA 1
ATOM 690 C C . GLU A 1 92 ? -9.336 8.009 -9.503 1.00 96.81 92 GLU A C 1
ATOM 692 O O . GLU A 1 92 ? -9.052 7.331 -8.515 1.00 96.81 92 GLU A O 1
ATOM 697 N N . ASP A 1 93 ? -9.366 9.343 -9.425 1.00 96.19 93 ASP A N 1
ATOM 698 C CA . ASP A 1 93 ? -8.955 10.078 -8.215 1.00 96.19 93 ASP A CA 1
ATOM 699 C C . ASP A 1 93 ? -9.760 9.652 -6.960 1.00 96.19 93 ASP A C 1
ATOM 701 O O . ASP A 1 93 ? -9.228 9.599 -5.843 1.00 96.19 93 ASP A O 1
ATOM 705 N N . ARG A 1 94 ? -11.033 9.256 -7.136 1.00 96.50 94 ARG A N 1
ATOM 706 C CA . ARG A 1 94 ? -11.860 8.686 -6.055 1.00 96.50 94 ARG A CA 1
ATOM 707 C C . ARG A 1 94 ? -11.337 7.338 -5.559 1.00 96.50 94 ARG A C 1
ATOM 709 O O . ARG A 1 94 ? -11.356 7.095 -4.354 1.00 96.50 94 ARG A O 1
ATOM 716 N N . ASP A 1 95 ? -10.848 6.486 -6.458 1.00 97.75 95 ASP A N 1
ATOM 717 C CA . ASP A 1 95 ? -10.297 5.177 -6.112 1.00 97.75 95 ASP A CA 1
ATOM 718 C C . ASP A 1 95 ? -8.999 5.358 -5.330 1.00 97.75 95 ASP A C 1
ATOM 720 O O . ASP A 1 95 ? -8.830 4.770 -4.263 1.00 97.75 95 ASP A O 1
ATOM 724 N N . VAL A 1 96 ? -8.119 6.245 -5.807 1.00 96.62 96 VAL A N 1
ATOM 725 C CA . VAL A 1 96 ? -6.866 6.590 -5.121 1.00 96.62 96 VAL A CA 1
ATOM 726 C C . VAL A 1 96 ? -7.148 7.111 -3.711 1.00 96.62 96 VAL A C 1
ATOM 728 O O . VAL A 1 96 ? -6.537 6.653 -2.746 1.00 96.62 96 VAL A O 1
ATOM 731 N N . THR A 1 97 ? -8.140 7.991 -3.561 1.00 95.19 97 THR A N 1
ATOM 732 C CA . THR A 1 97 ? -8.572 8.492 -2.247 1.00 95.19 97 THR A CA 1
ATOM 733 C C . THR A 1 97 ? -9.014 7.355 -1.320 1.00 95.19 97 THR A C 1
ATOM 735 O O . THR A 1 97 ? -8.648 7.333 -0.143 1.00 95.19 97 THR A O 1
ATOM 738 N N . GLN A 1 98 ? -9.768 6.375 -1.827 1.00 95.56 98 GLN A N 1
ATOM 739 C CA . GLN A 1 98 ? -10.187 5.224 -1.022 1.00 95.56 98 GLN A CA 1
ATOM 740 C C . GLN A 1 98 ? -9.028 4.274 -0.685 1.00 95.56 98 GLN A C 1
ATOM 742 O O . GLN A 1 98 ? -9.015 3.722 0.415 1.00 95.56 98 GLN A O 1
ATOM 747 N N . LEU A 1 99 ? -8.042 4.111 -1.571 1.00 95.56 99 LEU A N 1
ATOM 748 C CA . LEU A 1 99 ? -6.828 3.330 -1.309 1.00 95.56 99 LEU A CA 1
ATOM 749 C C . LEU A 1 99 ? -5.948 3.985 -0.233 1.00 95.56 99 LEU A C 1
ATOM 751 O O . LEU A 1 99 ? -5.419 3.286 0.634 1.00 95.56 99 LEU A O 1
ATOM 755 N N . VAL A 1 100 ? -5.859 5.319 -0.226 1.00 92.69 100 VAL A N 1
ATOM 756 C CA . VAL A 1 100 ? -5.220 6.083 0.858 1.00 92.69 100 VAL A CA 1
ATOM 757 C C . VAL A 1 100 ? -5.993 5.915 2.167 1.00 92.69 100 VAL A C 1
ATOM 759 O O . VAL A 1 100 ? -5.403 5.624 3.206 1.00 92.69 100 VAL A O 1
ATOM 762 N N . ALA A 1 101 ? -7.324 6.023 2.132 1.00 90.38 101 ALA A N 1
ATOM 763 C CA . ALA A 1 101 ? -8.164 5.836 3.317 1.00 90.38 101 ALA A CA 1
ATOM 764 C C . ALA A 1 101 ? -8.069 4.411 3.900 1.00 90.38 101 ALA A C 1
ATOM 766 O O . ALA A 1 101 ? -8.119 4.238 5.119 1.00 90.38 101 ALA A O 1
ATOM 767 N N . ALA A 1 102 ? -7.904 3.400 3.043 1.00 91.25 102 ALA A N 1
ATOM 768 C CA . ALA A 1 102 ? -7.662 2.012 3.435 1.00 91.25 102 ALA A CA 1
ATOM 769 C C . ALA A 1 102 ? -6.210 1.751 3.889 1.00 91.25 102 ALA A C 1
ATOM 771 O O . ALA A 1 102 ? -5.912 0.686 4.429 1.00 91.25 102 ALA A O 1
ATOM 772 N N . GLY A 1 103 ? -5.306 2.719 3.713 1.00 90.88 103 GLY A N 1
ATOM 773 C CA . GLY A 1 103 ? -3.909 2.628 4.132 1.00 90.88 103 GLY A CA 1
ATOM 774 C C . GLY A 1 103 ? -3.018 1.793 3.213 1.00 90.88 103 GLY A C 1
ATOM 775 O O . GLY A 1 103 ? -1.940 1.399 3.645 1.00 90.88 103 GLY A O 1
ATOM 776 N N . LEU A 1 104 ? -3.443 1.512 1.975 1.00 93.38 104 LEU A N 1
ATOM 777 C CA . LEU A 1 104 ? -2.591 0.852 0.975 1.00 93.38 104 LEU A CA 1
ATOM 778 C C . LEU A 1 104 ? -1.674 1.844 0.263 1.00 93.38 104 LEU A C 1
ATOM 780 O O . LEU A 1 104 ? -0.607 1.460 -0.204 1.00 93.38 104 LEU A O 1
ATOM 784 N N . LEU A 1 105 ? -2.083 3.111 0.201 1.00 93.62 105 LEU A N 1
ATOM 785 C CA . LEU A 1 105 ? -1.291 4.199 -0.352 1.00 93.62 105 LEU A CA 1
ATOM 786 C C . LEU A 1 105 ? -1.034 5.266 0.711 1.00 93.62 105 LEU A C 1
ATOM 788 O O . LEU A 1 105 ? -1.905 5.578 1.523 1.00 93.62 105 LEU A O 1
ATOM 792 N N . THR A 1 106 ? 0.149 5.869 0.676 1.00 90.62 106 THR A N 1
ATOM 793 C CA . THR A 1 106 ? 0.439 7.116 1.392 1.00 90.62 106 THR A CA 1
ATOM 794 C C . THR A 1 106 ? 0.970 8.146 0.412 1.00 90.62 106 THR A C 1
ATOM 796 O O . THR A 1 106 ? 1.693 7.798 -0.515 1.00 90.62 106 THR A O 1
ATOM 799 N N . VAL A 1 107 ? 0.599 9.412 0.595 1.00 89.19 107 VAL A N 1
ATOM 800 C CA . VAL A 1 107 ? 1.066 10.499 -0.275 1.00 89.19 107 VAL A CA 1
ATOM 801 C C . VAL A 1 107 ? 2.587 10.593 -0.182 1.00 89.19 107 VAL A C 1
ATOM 803 O O . VAL A 1 107 ? 3.130 10.626 0.924 1.00 89.19 107 VAL A O 1
ATOM 806 N N . ARG A 1 108 ? 3.244 10.610 -1.346 1.00 89.19 108 ARG A N 1
ATOM 807 C CA . ARG A 1 108 ? 4.650 10.987 -1.490 1.00 89.19 108 ARG A CA 1
ATOM 808 C C . ARG A 1 108 ? 4.730 12.463 -1.860 1.00 89.19 108 ARG A C 1
ATOM 810 O O . ARG A 1 108 ? 5.213 13.251 -1.062 1.00 89.19 108 ARG A O 1
ATOM 817 N N . ASP A 1 109 ? 4.155 12.808 -3.012 1.00 89.06 109 ASP A N 1
ATOM 818 C CA . ASP A 1 109 ? 4.114 14.154 -3.593 1.00 89.06 109 ASP A CA 1
ATOM 819 C C . ASP A 1 109 ? 2.768 14.395 -4.301 1.00 89.06 109 ASP A C 1
ATOM 821 O O . ASP A 1 109 ? 1.895 13.521 -4.341 1.00 89.06 109 ASP A O 1
ATOM 825 N N . ALA A 1 110 ? 2.585 15.577 -4.897 1.00 89.44 110 ALA A N 1
ATOM 826 C CA . ALA A 1 110 ? 1.415 15.872 -5.720 1.00 89.44 110 ALA A CA 1
ATOM 827 C C . ALA A 1 110 ? 1.304 14.877 -6.891 1.00 89.44 110 ALA A C 1
ATOM 829 O O . ALA A 1 110 ? 2.147 14.856 -7.783 1.00 89.44 110 ALA A O 1
ATOM 830 N N . GLY A 1 111 ? 0.251 14.055 -6.879 1.00 93.50 111 GLY A N 1
ATOM 831 C CA . GLY A 1 111 ? 0.025 13.039 -7.907 1.00 93.50 111 GLY A CA 1
ATOM 832 C C . GLY A 1 111 ? 0.895 11.786 -7.770 1.00 93.50 111 GLY 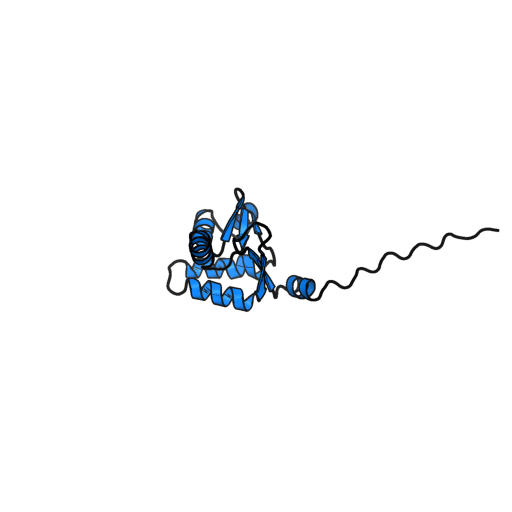A C 1
ATOM 833 O O . GLY A 1 111 ? 0.965 11.019 -8.726 1.00 93.50 111 GLY A O 1
ATOM 834 N N . SER A 1 112 ? 1.537 11.564 -6.618 1.00 94.56 112 SER A N 1
ATOM 835 C CA . SER A 1 112 ? 2.395 10.401 -6.391 1.00 94.56 112 SER A CA 1
ATOM 836 C C . SER A 1 112 ? 2.199 9.796 -5.004 1.00 94.56 112 SER A C 1
ATOM 838 O O . SER A 1 112 ? 2.100 10.506 -3.997 1.00 94.56 112 SER A O 1
ATOM 840 N N . TRP A 1 113 ? 2.164 8.466 -4.938 1.00 94.88 113 TRP A N 1
ATOM 841 C CA . TRP A 1 113 ? 1.897 7.728 -3.706 1.00 94.88 113 TRP A CA 1
ATOM 842 C C . TRP A 1 113 ? 2.852 6.557 -3.527 1.00 94.88 113 TRP A C 1
ATOM 844 O O . TRP A 1 113 ? 3.124 5.823 -4.473 1.00 94.88 113 TRP A O 1
ATOM 854 N N . TRP A 1 114 ? 3.297 6.330 -2.295 1.00 93.69 114 TRP A N 1
ATOM 855 C CA . TRP A 1 114 ? 3.989 5.106 -1.909 1.00 93.69 114 TRP A CA 1
ATOM 856 C C . TRP A 1 114 ? 3.009 3.976 -1.616 1.00 93.69 114 TRP A C 1
ATOM 858 O O . TRP A 1 114 ? 1.962 4.204 -1.003 1.00 93.69 114 TRP A O 1
ATOM 868 N N . LEU A 1 115 ? 3.407 2.748 -1.947 1.00 94.12 115 LEU A N 1
ATOM 869 C CA . LEU A 1 115 ? 2.795 1.543 -1.406 1.00 94.12 115 LEU A CA 1
ATOM 870 C C . LEU A 1 115 ? 3.079 1.472 0.099 1.00 94.12 115 LEU A C 1
ATOM 872 O O . LEU A 1 115 ? 4.231 1.538 0.534 1.00 94.12 115 LEU A O 1
ATOM 876 N N . ALA A 1 116 ? 2.027 1.349 0.897 1.00 91.06 116 ALA A N 1
ATOM 877 C CA . ALA A 1 116 ? 2.094 1.412 2.349 1.00 91.06 116 ALA A CA 1
ATOM 878 C C . ALA A 1 116 ? 1.669 0.092 2.998 1.00 91.06 116 ALA A C 1
ATOM 880 O O . ALA A 1 116 ? 1.059 -0.783 2.375 1.00 91.06 116 ALA A O 1
ATOM 881 N N . VAL A 1 117 ? 1.988 -0.036 4.285 1.00 85.31 117 VAL A N 1
ATOM 882 C CA . VAL A 1 117 ? 1.481 -1.117 5.132 1.00 85.31 117 VAL A CA 1
ATOM 883 C C . VAL A 1 117 ? 0.047 -0.768 5.578 1.00 85.31 117 VAL A C 1
ATOM 885 O O . VAL A 1 117 ? -0.125 0.217 6.312 1.00 85.31 117 VAL A O 1
ATOM 888 N N . PRO A 1 118 ? -0.979 -1.560 5.203 1.00 81.69 118 PRO A N 1
ATOM 889 C CA . PRO A 1 118 ? -2.350 -1.329 5.653 1.00 81.69 118 PRO A CA 1
ATOM 890 C C . PRO A 1 118 ? -2.437 -1.204 7.178 1.00 81.69 118 PRO A C 1
ATOM 892 O O . PRO A 1 118 ? -1.879 -2.006 7.923 1.00 81.69 118 PRO A O 1
ATOM 895 N N . GLY A 1 119 ? -3.127 -0.165 7.655 1.00 71.81 119 GLY A N 1
ATOM 896 C CA . GLY A 1 119 ? -3.329 0.095 9.086 1.00 71.81 119 GLY A CA 1
ATOM 897 C C . GLY A 1 119 ? -2.144 0.726 9.836 1.00 71.81 119 GLY A C 1
ATOM 898 O O . GLY A 1 119 ? -2.364 1.320 10.896 1.00 71.81 119 GLY A O 1
ATOM 899 N N . VAL A 1 120 ? -0.920 0.712 9.289 1.00 72.38 120 VAL A N 1
ATOM 900 C CA . VAL A 1 120 ? 0.278 1.204 10.003 1.00 72.38 120 VAL A CA 1
ATOM 901 C C . VAL A 1 120 ? 0.221 2.703 10.278 1.00 72.38 120 VAL A C 1
ATOM 903 O O . VAL A 1 120 ? 0.692 3.161 11.312 1.00 72.38 120 VAL A O 1
ATOM 906 N N . GLY A 1 121 ? -0.442 3.483 9.419 1.00 67.62 121 GLY A N 1
ATOM 907 C CA . GLY A 1 121 ? -0.551 4.930 9.602 1.00 67.62 121 GLY A CA 1
ATOM 908 C C . GLY A 1 121 ? -1.282 5.345 10.887 1.00 67.62 121 GLY A C 1
ATOM 909 O O . GLY A 1 121 ? -1.057 6.444 11.387 1.00 67.62 121 GLY A O 1
ATOM 910 N N . ARG A 1 122 ? -2.171 4.511 11.453 1.00 68.12 122 ARG A N 1
ATOM 911 C CA . ARG A 1 122 ? -2.763 4.782 12.783 1.00 68.12 122 ARG A CA 1
ATOM 912 C C . ARG A 1 122 ? -1.770 4.484 13.899 1.00 68.12 122 ARG A C 1
ATOM 914 O O . ARG A 1 122 ? -1.624 5.304 14.796 1.00 68.12 122 ARG A O 1
ATOM 921 N N . PHE A 1 123 ? 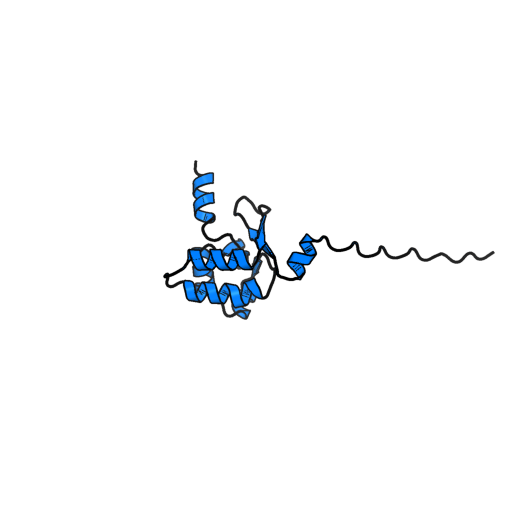-1.077 3.353 13.796 1.00 68.56 123 PHE A N 1
ATOM 922 C CA . PHE A 1 123 ? -0.049 2.948 14.748 1.00 68.56 123 PHE A CA 1
ATOM 923 C C . PHE A 1 123 ? 1.088 3.974 14.818 1.00 68.56 123 PHE A C 1
ATOM 925 O O . PHE A 1 123 ? 1.387 4.479 15.891 1.00 68.56 123 PHE A O 1
ATOM 932 N N . VAL A 1 124 ? 1.642 4.370 13.670 1.00 69.50 124 VAL A N 1
ATOM 933 C CA . VAL A 1 124 ? 2.712 5.373 13.581 1.00 69.50 124 VAL A CA 1
ATOM 934 C C . VAL A 1 124 ? 2.262 6.721 14.146 1.00 69.50 124 VAL A C 1
ATOM 936 O O . VAL A 1 124 ? 2.995 7.340 14.907 1.00 69.50 124 VAL A O 1
ATOM 939 N N . ARG A 1 125 ? 1.036 7.173 13.845 1.00 67.88 125 ARG A N 1
ATOM 940 C CA . ARG A 1 125 ? 0.512 8.427 14.414 1.00 67.88 125 ARG A CA 1
ATOM 941 C C . ARG A 1 125 ? 0.338 8.375 15.928 1.00 67.88 125 ARG A C 1
ATOM 943 O O . ARG A 1 125 ? 0.559 9.396 16.564 1.00 67.88 125 ARG A O 1
ATOM 950 N N . ALA A 1 126 ? -0.074 7.238 16.486 1.00 67.06 126 ALA A N 1
ATOM 951 C CA . ALA A 1 126 ? -0.137 7.060 17.934 1.00 67.06 126 ALA A CA 1
ATOM 952 C C . ALA A 1 126 ? 1.275 7.067 18.539 1.00 67.06 126 ALA A C 1
ATOM 954 O O . ALA A 1 126 ? 1.544 7.847 19.442 1.00 67.06 126 ALA A O 1
ATOM 955 N N . LEU A 1 127 ? 2.197 6.294 17.958 1.00 68.00 127 LEU A N 1
ATOM 956 C CA . LEU A 1 127 ? 3.587 6.191 18.403 1.00 68.00 127 LEU A CA 1
ATOM 957 C C . LEU A 1 127 ? 4.317 7.544 18.414 1.00 68.00 127 LEU A C 1
ATOM 959 O O . LEU A 1 127 ? 5.075 7.826 19.333 1.00 68.00 127 LEU A O 1
ATOM 963 N N . LEU A 1 128 ? 4.087 8.387 17.405 1.00 71.56 128 LEU A N 1
ATOM 964 C CA . LEU A 1 128 ? 4.721 9.706 17.300 1.00 71.56 128 LEU A CA 1
ATOM 965 C C . LEU A 1 128 ? 4.094 10.769 18.213 1.00 71.56 128 LEU A C 1
ATOM 967 O O . LEU A 1 128 ? 4.701 11.819 18.410 1.00 71.56 128 LEU A O 1
ATOM 971 N N . ARG A 1 129 ? 2.877 10.544 18.723 1.00 72.44 129 ARG A N 1
ATOM 972 C CA . ARG A 1 129 ? 2.169 11.511 19.577 1.00 72.44 129 ARG A CA 1
ATOM 973 C C . ARG A 1 129 ? 2.431 11.321 21.074 1.00 72.44 129 ARG A C 1
ATOM 975 O O . ARG A 1 129 ? 2.140 12.262 21.806 1.00 72.44 129 ARG A O 1
ATOM 982 N N . GLY A 1 130 ? 3.031 10.195 21.480 1.00 52.31 130 GLY A N 1
ATOM 983 C CA . GLY A 1 130 ? 3.246 9.842 22.888 1.00 52.31 130 GLY A CA 1
ATOM 984 C C . GLY A 1 130 ? 1.997 9.248 23.515 1.00 52.31 130 GLY A C 1
ATOM 985 O O . GLY A 1 130 ? 0.982 9.972 23.595 1.00 52.31 130 GLY A O 1
#

Radius of gyration: 19.92 Å; chains: 1; bounding box: 76×29×54 Å

Secondary structure (DSSP, 8-state):
-----PPPPPPP-PPPPHHHHHHHTT-EEEEE-SSSTT-EEEEEHHHHHHHHHHTTTTSTTHHHHHHHIIIIITT---SEEEHHHHHHTT--HHHHHHHHHTTSEEEEETTEEEEB-TTHHHHHHHHHH-

pLDDT: mean 83.06, std 15.39, range [40.88, 98.0]

Foldseek 3Di:
DDDDDPDDDDPDDDPPPVVVVCLVVLQWAWAALPPDDPRIDIDGLVVQLVQLLVLQPPHPCNVLSVLCSVQPSSVHSDQKDFQVRCVVSPHDPVSVVVCVVQQQWDDPDVRMTGGHRGPSVVVVVVVVVD

InterPro domains:
  IPR018865 Inactive serine/threonine-protein kinase 19-like [PTHR15243] (20-129)

Sequence (130 aa):
GAGSPRGRPEPALSPRSPQNRLRDEGRVRLLHLGLGADALGVVSLELYREKALAAVAGTPREGLVRRFLDAAVAASPELSFEQGRMRELGFEDRDVTQLVAAGLLTVRDAGSWWLAVPGVGRFVRALLRG

Organism: NCBI:txid1347786